Protein AF-A0A945TSR8-F1 (afdb_monomer_lite)

Secondary structure (DSSP, 8-state):
----HHHHHHHHHHHHHHHHHHHHHHHHHHS-HHHHHTSPPPTT---SSPPP-THHHHHHHHHHHHHHHHHHS--SS-TT-GGGS-HHHHHHHHHHHHHHHHHHHHHHHH---HHHHHHHHHHHHHHHHHTT----EEE-TTS-EEE--

pLDDT: mean 82.9, std 9.92, range [49.28, 95.81]

Foldseek 3Di:
DPPPLVVLVVVLVVQLVVQLVVLLVVQQVPPDPVLQVVDDDDPPDPDPGRDQPCSLVSNLVSVVVSVVVLVPDPDPDSNPCLVVDDPLLNVLCVVLSVQVSVLSVVCSRPVDDPVVVVVSVVVSVVSNVVSVPDDQWDDDVPDGIDGPD

Structure (mmCIF, N/CA/C/O backbone):
data_AF-A0A945TSR8-F1
#
_entry.id   AF-A0A945TSR8-F1
#
loop_
_atom_site.group_PDB
_atom_site.id
_atom_site.type_symbol
_atom_site.label_atom_id
_atom_site.label_alt_id
_atom_site.label_comp_id
_atom_site.label_asym_id
_atom_site.label_entity_id
_atom_site.label_seq_id
_atom_site.pdbx_PDB_ins_code
_atom_site.Cartn_x
_atom_site.Cartn_y
_atom_site.Cartn_z
_atom_site.occupancy
_atom_site.B_iso_or_equiv
_atom_site.auth_seq_id
_atom_site.auth_comp_id
_atom_site.auth_asym_id
_atom_site.auth_atom_id
_atom_site.pdbx_PDB_model_num
ATOM 1 N N . MET A 1 1 ? 31.245 6.890 -15.921 1.00 49.28 1 MET A N 1
ATOM 2 C CA . MET A 1 1 ? 31.329 7.068 -14.455 1.00 49.28 1 MET A CA 1
ATOM 3 C C . MET A 1 1 ? 30.418 6.013 -13.831 1.00 49.28 1 MET A C 1
ATOM 5 O O . MET A 1 1 ? 29.256 5.961 -14.202 1.00 49.28 1 MET A O 1
ATOM 9 N N . GLN A 1 2 ? 30.926 5.079 -13.020 1.00 57.22 2 GLN A N 1
ATOM 10 C CA . GLN A 1 2 ? 30.107 3.971 -12.505 1.00 57.22 2 GLN A CA 1
ATOM 11 C C . GLN A 1 2 ? 29.233 4.487 -11.355 1.00 57.22 2 GLN A C 1
ATOM 13 O O . GLN A 1 2 ? 29.684 4.616 -10.220 1.00 57.22 2 GLN A O 1
ATOM 18 N N . ILE A 1 3 ? 27.996 4.866 -11.677 1.00 65.12 3 ILE A N 1
ATOM 19 C CA . ILE A 1 3 ? 27.006 5.308 -10.693 1.00 65.12 3 ILE A CA 1
ATOM 20 C C . ILE A 1 3 ? 26.802 4.172 -9.683 1.00 65.12 3 ILE A C 1
ATOM 22 O O . ILE A 1 3 ? 26.476 3.042 -10.050 1.00 65.12 3 ILE A O 1
ATOM 26 N N . ASN A 1 4 ? 27.015 4.471 -8.398 1.00 77.94 4 ASN A N 1
ATOM 27 C CA . ASN A 1 4 ? 26.866 3.526 -7.291 1.0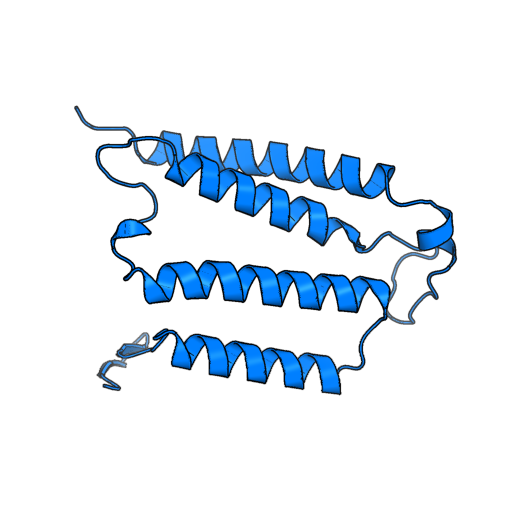0 77.94 4 ASN A CA 1
ATOM 28 C C . ASN A 1 4 ? 25.380 3.271 -7.001 1.00 77.94 4 ASN A C 1
ATOM 30 O O . ASN A 1 4 ? 24.857 3.710 -5.979 1.00 77.94 4 ASN A O 1
ATOM 34 N N . PHE A 1 5 ? 24.711 2.569 -7.912 1.00 76.75 5 PHE A N 1
ATOM 35 C CA . PHE A 1 5 ? 23.292 2.212 -7.874 1.00 76.75 5 PHE A CA 1
ATOM 36 C C . PHE A 1 5 ? 22.789 1.810 -6.475 1.00 76.75 5 PHE A C 1
ATOM 38 O O . PHE A 1 5 ? 21.811 2.363 -5.973 1.00 76.75 5 PHE A O 1
ATOM 45 N N . TRP A 1 6 ? 23.521 0.925 -5.796 1.00 77.38 6 TRP A N 1
ATOM 46 C CA . TRP A 1 6 ? 23.184 0.441 -4.456 1.00 77.38 6 TRP A CA 1
ATOM 47 C C . TRP A 1 6 ? 23.075 1.544 -3.400 1.00 77.38 6 TRP A C 1
ATOM 49 O O . TRP A 1 6 ? 22.237 1.447 -2.509 1.00 77.38 6 TRP A O 1
ATOM 59 N N . LYS A 1 7 ? 23.875 2.614 -3.504 1.00 83.25 7 LYS A N 1
ATOM 60 C CA . LYS A 1 7 ? 23.823 3.742 -2.560 1.00 83.25 7 LYS A CA 1
ATOM 61 C C . LYS A 1 7 ? 22.533 4.540 -2.709 1.00 83.25 7 LYS A C 1
ATOM 63 O O . LYS A 1 7 ? 21.968 4.957 -1.706 1.00 83.25 7 LYS A O 1
ATOM 68 N N . TYR A 1 8 ? 22.055 4.721 -3.938 1.00 81.69 8 TYR A N 1
ATOM 69 C CA . TYR A 1 8 ? 20.789 5.400 -4.206 1.00 81.69 8 TYR A CA 1
ATOM 70 C C . TYR A 1 8 ? 19.596 4.554 -3.771 1.00 81.69 8 TYR A C 1
ATOM 72 O O . TYR A 1 8 ? 18.698 5.080 -3.124 1.00 81.69 8 TYR A O 1
ATOM 80 N N . LEU A 1 9 ? 19.609 3.248 -4.059 1.00 82.12 9 LEU A N 1
ATOM 81 C CA . LEU A 1 9 ? 18.555 2.336 -3.611 1.00 82.12 9 LEU A CA 1
ATOM 82 C C . LEU A 1 9 ? 18.470 2.307 -2.078 1.00 82.12 9 LEU A C 1
ATOM 84 O O . LEU A 1 9 ? 17.394 2.466 -1.507 1.00 82.12 9 LEU A O 1
ATOM 88 N N . PHE A 1 10 ? 19.618 2.168 -1.411 1.00 87.44 10 PHE A N 1
ATOM 89 C CA . PHE A 1 10 ? 19.695 2.182 0.045 1.00 87.44 10 PHE A CA 1
ATOM 90 C C . PHE A 1 10 ? 19.269 3.536 0.623 1.00 87.44 10 PHE A C 1
ATOM 92 O O . PHE A 1 10 ? 18.457 3.586 1.542 1.00 87.44 10 PHE A O 1
ATOM 99 N N . GLY A 1 11 ? 19.760 4.638 0.050 1.00 88.94 11 GLY A N 1
ATOM 100 C CA . GLY A 1 11 ? 19.405 5.993 0.466 1.00 88.94 11 GLY A CA 1
ATOM 101 C C . GLY A 1 11 ? 17.912 6.281 0.320 1.00 88.94 11 GLY A C 1
ATOM 102 O O . GLY A 1 11 ? 17.301 6.798 1.250 1.00 88.94 11 GLY A O 1
ATOM 103 N N . ALA A 1 12 ? 17.302 5.884 -0.797 1.00 87.31 12 ALA A N 1
ATOM 104 C CA . ALA A 1 12 ? 15.866 6.019 -1.012 1.00 87.31 12 ALA A CA 1
ATOM 105 C C . ALA A 1 12 ? 15.051 5.120 -0.076 1.00 87.31 12 ALA A C 1
ATOM 107 O O . ALA A 1 12 ? 14.005 5.543 0.408 1.00 87.31 12 ALA A O 1
ATOM 108 N N . GLY A 1 13 ? 15.548 3.921 0.240 1.00 89.56 13 GLY A N 1
ATOM 109 C CA . GLY A 1 13 ? 14.951 3.046 1.247 1.00 89.56 13 GLY A CA 1
ATOM 110 C C . GLY A 1 13 ? 14.946 3.683 2.637 1.00 89.56 13 GLY A C 1
ATOM 111 O O . GLY A 1 13 ? 13.896 3.774 3.268 1.00 89.56 13 GLY A O 1
ATOM 112 N N . VAL A 1 14 ? 16.093 4.194 3.097 1.00 94.06 14 VAL A N 1
ATOM 113 C CA . VAL A 1 14 ? 16.207 4.897 4.388 1.00 94.06 14 VAL A CA 1
ATOM 114 C C . VAL A 1 14 ? 15.337 6.152 4.409 1.00 94.06 14 VAL A C 1
ATOM 116 O O . VAL A 1 14 ? 14.607 6.381 5.372 1.00 94.06 14 VAL A O 1
ATOM 119 N N . PHE A 1 15 ? 15.363 6.942 3.335 1.00 92.69 15 PHE A N 1
ATOM 120 C CA . PHE A 1 15 ? 14.513 8.120 3.203 1.00 92.69 15 PHE A CA 1
ATOM 121 C C . PHE A 1 15 ? 13.029 7.752 3.264 1.00 92.69 15 PHE A C 1
ATOM 123 O O . PHE A 1 15 ? 12.267 8.396 3.980 1.00 92.69 15 PHE A O 1
ATOM 130 N N . GLY A 1 16 ? 12.627 6.680 2.582 1.00 93.69 16 GLY A N 1
ATOM 131 C CA . GLY A 1 16 ? 11.261 6.181 2.622 1.00 93.69 16 GLY A CA 1
ATOM 132 C C . GLY A 1 16 ? 10.834 5.709 4.001 1.00 93.69 16 GLY A C 1
ATOM 133 O O . GLY A 1 16 ? 9.737 6.041 4.432 1.00 93.69 16 GLY A O 1
ATOM 134 N N . LEU A 1 17 ? 11.708 5.022 4.739 1.00 94.94 17 LEU A N 1
ATOM 135 C CA . LEU A 1 17 ? 11.434 4.649 6.127 1.00 94.94 17 LEU A CA 1
ATOM 136 C C . LEU A 1 17 ? 11.176 5.880 7.001 1.00 94.94 17 LEU A C 1
ATOM 138 O O . LEU A 1 17 ? 10.203 5.900 7.758 1.00 94.94 17 LEU A O 1
ATOM 142 N N . ILE A 1 18 ? 12.007 6.917 6.876 1.00 95.81 18 ILE A N 1
ATOM 143 C CA . ILE A 1 18 ? 11.851 8.167 7.630 1.00 95.81 18 ILE A CA 1
ATOM 144 C C . ILE A 1 18 ? 10.547 8.867 7.233 1.00 95.81 18 ILE A C 1
ATOM 146 O O . ILE A 1 18 ? 9.746 9.210 8.102 1.00 95.81 18 ILE A O 1
ATOM 150 N N . LEU A 1 19 ? 10.298 9.028 5.931 1.00 95.25 19 LEU A N 1
ATOM 151 C CA . LEU A 1 19 ? 9.109 9.695 5.407 1.00 95.25 19 LEU A CA 1
ATOM 152 C C . LEU A 1 19 ? 7.822 8.977 5.833 1.00 95.25 19 LEU A C 1
ATOM 154 O O . LEU A 1 19 ? 6.906 9.620 6.343 1.00 95.25 19 LEU A O 1
ATOM 158 N N . CYS A 1 20 ? 7.767 7.651 5.690 1.00 95.44 20 CYS A N 1
ATOM 159 C CA . CYS A 1 20 ? 6.641 6.840 6.149 1.00 95.44 20 CYS A CA 1
ATOM 160 C C . CYS A 1 20 ? 6.436 6.987 7.658 1.00 95.44 20 CYS A C 1
ATOM 162 O O . CYS A 1 20 ? 5.309 7.193 8.095 1.00 95.44 20 CYS A O 1
ATOM 164 N N . SER A 1 21 ? 7.505 6.933 8.458 1.00 95.00 21 SER A N 1
ATOM 165 C CA . SER A 1 21 ? 7.409 7.060 9.919 1.00 95.00 21 SER A CA 1
ATOM 166 C C . SER A 1 21 ? 6.834 8.416 10.337 1.00 95.00 21 SER A C 1
ATOM 168 O O . SER A 1 21 ? 5.944 8.476 11.185 1.00 95.00 21 SER A O 1
ATOM 170 N N . ILE A 1 22 ? 7.287 9.501 9.700 1.00 95.31 22 ILE A N 1
ATOM 171 C CA . ILE A 1 22 ? 6.775 10.856 9.935 1.00 95.31 22 ILE A CA 1
ATOM 172 C C . ILE A 1 22 ? 5.302 10.948 9.527 1.00 95.31 22 ILE A C 1
ATOM 174 O O . ILE A 1 22 ? 4.480 11.416 10.311 1.00 95.31 22 ILE A O 1
ATOM 178 N N . LEU A 1 23 ? 4.942 10.475 8.331 1.00 94.38 23 LEU A N 1
ATOM 179 C CA . LEU A 1 23 ? 3.564 10.539 7.839 1.00 94.38 23 LEU A CA 1
ATOM 180 C C . LEU A 1 23 ? 2.604 9.690 8.670 1.00 94.38 23 LEU A C 1
ATOM 182 O O . LEU A 1 23 ? 1.473 10.110 8.909 1.00 94.38 23 LEU A O 1
ATOM 186 N N . ILE A 1 24 ? 3.041 8.521 9.141 1.00 93.12 24 ILE A N 1
ATOM 187 C CA . ILE A 1 24 ? 2.269 7.698 10.074 1.00 93.12 24 ILE A CA 1
ATOM 188 C C . ILE A 1 24 ? 2.050 8.474 11.370 1.00 93.12 24 ILE A C 1
ATOM 190 O O . ILE A 1 24 ? 0.910 8.583 11.810 1.00 93.12 24 ILE A O 1
ATOM 194 N N . MET A 1 25 ? 3.098 9.068 11.947 1.00 91.94 25 MET A N 1
ATOM 195 C CA . MET A 1 25 ? 2.976 9.851 13.178 1.00 91.94 25 MET A CA 1
ATOM 196 C C . MET A 1 25 ? 2.012 11.033 13.011 1.00 91.94 25 MET A C 1
ATOM 198 O O . MET A 1 25 ? 1.129 11.227 13.843 1.00 91.94 25 MET A O 1
ATOM 202 N N . ILE A 1 26 ? 2.126 11.778 11.907 1.00 91.94 26 ILE A N 1
ATOM 203 C CA . ILE A 1 26 ? 1.215 12.880 11.569 1.00 91.94 26 ILE A CA 1
ATOM 204 C C . ILE A 1 26 ? -0.216 12.361 11.431 1.00 91.94 26 ILE A C 1
ATOM 206 O O . ILE A 1 26 ? -1.133 12.932 12.012 1.00 91.94 26 ILE A O 1
ATOM 210 N N . THR A 1 27 ? -0.420 11.262 10.704 1.00 90.44 27 THR A N 1
ATOM 211 C CA . THR A 1 27 ? -1.751 10.674 10.516 1.00 90.44 27 THR A CA 1
ATOM 212 C C . THR A 1 27 ? -2.361 10.280 11.857 1.00 90.44 27 THR A C 1
ATOM 214 O O . THR A 1 27 ? -3.497 10.637 12.143 1.00 90.44 27 THR A O 1
ATOM 217 N N . LEU A 1 28 ? -1.606 9.584 12.707 1.00 87.88 28 LEU A N 1
ATOM 218 C CA . LEU A 1 28 ? -2.068 9.157 14.025 1.00 87.88 28 LEU A CA 1
ATOM 219 C C . LEU A 1 28 ? -2.368 10.341 14.950 1.00 87.88 28 LEU A C 1
ATOM 221 O O . LEU A 1 28 ? -3.319 10.267 15.720 1.00 87.88 28 LEU A O 1
ATOM 225 N N . TYR A 1 29 ? -1.597 11.425 14.850 1.00 87.38 29 TYR A N 1
ATOM 226 C CA . TYR A 1 29 ? -1.839 12.657 15.598 1.00 87.38 29 TYR A CA 1
ATOM 227 C C . TYR A 1 29 ? -3.099 13.399 15.124 1.00 87.38 29 TYR A C 1
ATOM 229 O O . TYR A 1 29 ? -3.865 13.906 15.940 1.00 87.38 29 TYR A O 1
ATOM 237 N N . LEU A 1 30 ? -3.326 13.462 13.807 1.00 86.44 30 LEU A N 1
ATOM 238 C CA . LEU A 1 30 ? -4.490 14.130 13.216 1.00 86.44 30 LEU A CA 1
ATOM 239 C C . LEU A 1 30 ? -5.785 13.330 13.396 1.00 86.44 30 LEU A C 1
ATOM 241 O O . LEU A 1 30 ? -6.870 13.913 13.466 1.00 86.44 30 LEU A O 1
ATOM 245 N N . VAL A 1 31 ? -5.694 12.001 13.463 1.00 84.19 31 VAL A N 1
ATOM 246 C CA . VAL A 1 31 ? -6.850 11.150 13.737 1.00 84.19 31 VAL A CA 1
ATOM 247 C C . VAL A 1 31 ? -7.331 11.417 15.160 1.00 84.19 31 VAL A C 1
ATOM 249 O O . VAL A 1 31 ? -6.676 11.108 16.151 1.00 84.19 31 VAL A O 1
ATOM 252 N N . ASN A 1 32 ? -8.530 11.985 15.253 1.00 71.06 32 ASN A N 1
ATOM 253 C CA . ASN A 1 32 ? -9.152 12.349 16.515 1.00 71.06 32 ASN A CA 1
ATOM 254 C C . ASN A 1 32 ? -9.351 11.116 17.415 1.00 71.06 32 ASN A C 1
ATOM 256 O O . ASN A 1 32 ? -9.928 10.113 16.990 1.00 71.06 32 ASN A O 1
ATOM 260 N N . SER A 1 33 ? -8.979 11.243 18.692 1.00 66.06 33 SER A N 1
ATOM 261 C CA . SER A 1 33 ? -9.255 10.260 19.750 1.00 66.06 33 SER A CA 1
ATOM 262 C C . SER A 1 33 ? -10.722 9.803 19.770 1.00 66.06 33 SER A C 1
ATOM 264 O O . SER A 1 33 ? -11.004 8.633 20.005 1.00 66.06 33 SER A O 1
ATOM 266 N N . LYS A 1 34 ? -11.672 10.676 19.403 1.00 64.62 34 LYS A N 1
ATOM 267 C CA . LYS A 1 34 ? -13.095 10.314 19.287 1.00 64.62 34 LYS A CA 1
ATOM 268 C C . LYS A 1 34 ? -13.379 9.250 18.221 1.00 64.62 34 LYS A C 1
ATOM 270 O O . LYS A 1 34 ? -14.219 8.390 18.455 1.00 64.62 34 LYS A O 1
ATOM 275 N N . VAL A 1 35 ? -12.690 9.281 17.077 1.00 73.44 35 VAL A N 1
ATOM 276 C CA . VAL A 1 35 ? -12.837 8.259 16.018 1.00 73.44 35 VAL A CA 1
ATOM 277 C C . VAL A 1 35 ? -12.284 6.920 16.505 1.00 73.44 35 VAL A C 1
ATOM 279 O O . VAL A 1 35 ? -12.866 5.871 16.246 1.00 73.44 35 VAL A O 1
ATOM 282 N N . ILE A 1 36 ? -11.194 6.962 17.273 1.00 72.88 36 ILE A N 1
ATOM 283 C CA . ILE A 1 36 ? -10.577 5.778 17.877 1.00 72.88 36 ILE A CA 1
ATOM 284 C C . ILE A 1 36 ? -11.488 5.191 18.972 1.00 72.88 36 ILE A C 1
ATOM 286 O O . ILE A 1 36 ? -11.706 3.985 18.993 1.00 72.88 36 ILE A O 1
ATOM 290 N N . GLN A 1 37 ? -12.090 6.025 19.825 1.00 66.12 37 GLN A N 1
ATOM 291 C CA . GLN A 1 37 ? -13.010 5.598 20.891 1.00 66.12 37 GLN A CA 1
ATOM 292 C C . GLN A 1 37 ? -14.342 5.042 20.377 1.00 66.12 37 GLN A C 1
ATOM 294 O O . GLN A 1 37 ? -14.944 4.192 21.026 1.00 66.12 37 GLN A O 1
ATOM 299 N N . GLN A 1 38 ? -14.819 5.500 19.217 1.00 71.88 38 GLN A N 1
ATOM 300 C CA . GLN A 1 38 ? -16.039 4.972 18.596 1.00 71.88 38 GLN A CA 1
ATOM 301 C C . GLN A 1 38 ? -15.858 3.553 18.033 1.00 71.88 38 GLN A C 1
ATOM 303 O O . GLN A 1 38 ? -16.841 2.901 17.667 1.00 71.88 38 GLN A O 1
ATOM 308 N N . ARG A 1 39 ? -14.619 3.051 17.970 1.00 74.81 39 ARG A N 1
ATOM 309 C CA . ARG A 1 39 ? -14.317 1.714 17.468 1.00 74.81 39 ARG A CA 1
ATOM 310 C C . ARG A 1 39 ? -14.745 0.648 18.479 1.00 74.81 39 ARG A C 1
ATOM 312 O O . ARG A 1 39 ? -14.334 0.654 19.635 1.00 74.81 39 ARG A O 1
ATOM 319 N N . LYS A 1 40 ? -15.511 -0.337 18.007 1.00 73.62 40 LYS A N 1
ATOM 320 C CA . LYS A 1 40 ? -15.822 -1.545 18.783 1.00 73.62 40 LYS A CA 1
ATOM 321 C C . LYS A 1 40 ? -14.614 -2.483 18.804 1.00 73.62 40 LYS A C 1
ATOM 323 O O . LYS A 1 40 ? -14.037 -2.769 17.753 1.00 73.62 40 LYS A O 1
ATOM 328 N N . LEU A 1 41 ? -14.263 -2.975 19.989 1.00 76.06 41 LEU A N 1
ATOM 329 C CA . LEU A 1 41 ? -13.252 -4.018 20.154 1.00 76.06 41 LEU A CA 1
ATOM 330 C C . LEU A 1 41 ? -13.751 -5.320 19.519 1.00 76.06 41 LEU A C 1
ATOM 332 O O . LEU A 1 41 ? -14.891 -5.743 19.726 1.00 76.06 41 LEU A O 1
ATOM 336 N N . SER A 1 42 ? -12.894 -5.939 18.717 1.00 76.38 42 SER A N 1
ATOM 337 C CA . SER A 1 42 ? -13.117 -7.259 18.139 1.00 76.38 42 SER A CA 1
ATOM 338 C C . SER A 1 42 ? -12.593 -8.336 19.082 1.00 76.38 42 SER A C 1
ATOM 340 O O . SER A 1 42 ? -11.596 -8.132 19.764 1.00 76.38 42 SER A O 1
ATOM 342 N N . LEU A 1 43 ? -13.172 -9.540 19.034 1.00 79.44 43 LEU A N 1
ATOM 343 C CA . LEU A 1 43 ? -12.637 -10.724 19.730 1.00 79.44 43 LEU A CA 1
ATOM 344 C C . LEU A 1 43 ? -11.219 -11.110 19.267 1.00 79.44 43 LEU A C 1
ATOM 346 O O . LEU A 1 43 ? -10.576 -11.964 19.868 1.00 79.44 43 LEU A O 1
ATOM 350 N N . ARG A 1 44 ? -10.752 -10.516 18.163 1.00 76.88 44 ARG A N 1
ATOM 351 C CA . ARG A 1 44 ? -9.409 -10.700 17.603 1.00 76.88 44 ARG A CA 1
ATOM 352 C C . ARG A 1 44 ? -8.413 -9.640 18.082 1.00 76.88 44 ARG A C 1
ATOM 354 O O . ARG A 1 44 ? -7.229 -9.774 17.783 1.00 76.88 44 ARG A O 1
ATOM 361 N N . ASP A 1 45 ? -8.875 -8.583 18.751 1.00 78.06 45 ASP A N 1
ATOM 362 C CA . ASP A 1 45 ? -8.004 -7.524 19.254 1.00 78.06 45 ASP A CA 1
ATOM 363 C C . ASP A 1 45 ? -7.284 -8.006 20.523 1.00 78.06 45 ASP A C 1
ATOM 365 O O . ASP A 1 45 ? -7.897 -8.554 21.436 1.00 78.06 45 ASP A O 1
ATOM 369 N N . GLN A 1 46 ? -5.963 -7.817 20.567 1.00 82.44 46 GLN A N 1
ATOM 370 C CA . GLN A 1 46 ? -5.129 -8.192 21.718 1.00 82.44 46 GLN A CA 1
ATOM 371 C C . GLN A 1 46 ? -5.079 -7.095 22.786 1.00 82.44 46 GLN A C 1
ATOM 373 O O . GLN A 1 46 ? -4.846 -7.375 23.959 1.00 82.44 46 GLN A O 1
ATOM 378 N N . ASN A 1 47 ? -5.294 -5.845 22.375 1.00 78.19 47 ASN A N 1
ATOM 379 C CA . ASN A 1 47 ? -5.257 -4.694 23.261 1.00 78.19 47 ASN A CA 1
ATOM 380 C C . ASN A 1 47 ? -6.660 -4.374 23.766 1.00 78.19 47 ASN A C 1
ATOM 382 O O . ASN A 1 47 ? -7.622 -4.371 23.000 1.00 78.19 47 ASN A O 1
ATOM 386 N N . ILE A 1 48 ? -6.736 -4.062 25.058 1.00 79.69 48 ILE A N 1
ATOM 387 C CA . ILE A 1 48 ? -7.966 -3.615 25.719 1.00 79.69 48 ILE A CA 1
ATOM 388 C C . ILE A 1 48 ? -8.342 -2.212 25.226 1.00 79.69 48 ILE A C 1
ATOM 390 O O . ILE A 1 48 ? -9.515 -1.903 25.057 1.00 79.69 48 ILE A O 1
ATOM 394 N N . GLU A 1 49 ? -7.338 -1.382 24.942 1.00 80.06 49 GLU A N 1
ATOM 395 C CA . GLU A 1 49 ? -7.537 -0.049 24.387 1.00 80.06 49 GLU A CA 1
ATOM 396 C C . GLU A 1 49 ? -7.643 -0.095 22.854 1.00 80.06 49 GLU A C 1
ATOM 398 O O . GLU A 1 49 ? -6.840 -0.772 22.192 1.00 80.06 49 GLU A O 1
ATOM 403 N N . PRO A 1 50 ? -8.595 0.642 22.254 1.00 77.06 50 PRO A N 1
ATOM 404 C CA . PRO A 1 50 ? -8.736 0.699 20.809 1.00 77.06 50 PRO A CA 1
ATOM 405 C C . PRO A 1 50 ? -7.503 1.356 20.174 1.00 77.06 50 PRO A C 1
ATOM 407 O O . PRO A 1 50 ? -7.189 2.518 20.419 1.00 77.06 50 PRO A O 1
ATOM 410 N N . VAL A 1 51 ? -6.809 0.611 19.311 1.00 80.50 51 VAL A N 1
ATOM 411 C CA . VAL A 1 51 ? -5.675 1.122 18.524 1.00 80.50 51 VAL A CA 1
ATOM 412 C C . VAL A 1 51 ? -6.162 1.641 17.169 1.00 80.50 51 VAL A C 1
ATOM 414 O O . VAL A 1 51 ? -7.034 1.035 16.534 1.00 80.50 51 VAL A O 1
ATOM 417 N N . SER A 1 52 ? -5.588 2.756 16.715 1.00 82.94 52 SER A N 1
ATOM 418 C CA . SER A 1 52 ? -5.861 3.343 15.398 1.00 82.94 52 SER A CA 1
ATOM 419 C C . SER A 1 52 ? -5.442 2.407 14.255 1.00 82.94 52 SER A C 1
ATOM 421 O O . SER A 1 52 ? -4.330 1.883 14.260 1.00 82.94 52 SER A O 1
ATOM 423 N N . ARG A 1 53 ? -6.315 2.227 13.253 1.00 84.44 53 ARG A N 1
ATOM 424 C CA . ARG A 1 53 ? -6.037 1.446 12.028 1.00 84.44 53 ARG A CA 1
ATOM 425 C C . ARG A 1 53 ? -5.499 2.300 10.869 1.00 84.44 53 ARG A C 1
ATOM 427 O O . ARG A 1 53 ? -5.012 1.769 9.883 1.00 84.44 53 ARG A O 1
ATOM 434 N N . PHE A 1 54 ? -5.490 3.627 11.008 1.00 86.75 54 PHE A N 1
ATOM 435 C CA . PHE A 1 54 ? -5.206 4.565 9.912 1.00 86.75 54 PHE A CA 1
ATOM 436 C C . PHE A 1 54 ? -3.726 4.693 9.512 1.00 86.75 54 PHE A C 1
ATOM 438 O O . PHE A 1 54 ? -3.387 5.511 8.658 1.00 86.75 54 PHE A O 1
ATOM 445 N N . GLY A 1 55 ? -2.826 3.886 10.082 1.00 86.94 55 GLY A N 1
ATOM 446 C CA . GLY A 1 55 ? -1.403 3.901 9.719 1.00 86.94 55 GLY A CA 1
ATOM 447 C C . GLY A 1 55 ? -1.149 3.617 8.230 1.00 86.94 55 GLY A C 1
ATOM 448 O O . GLY A 1 55 ? -0.181 4.125 7.663 1.00 86.94 55 GLY A O 1
ATOM 449 N N . GLY A 1 56 ? -2.054 2.884 7.568 1.00 89.75 56 GLY A N 1
ATOM 450 C CA . GLY A 1 56 ? -1.974 2.594 6.133 1.00 89.75 56 GLY A CA 1
ATOM 451 C C . GLY A 1 56 ? -1.986 3.838 5.233 1.00 89.75 56 GLY A C 1
ATOM 452 O O . GLY A 1 56 ? -1.394 3.812 4.156 1.00 89.75 56 GLY A O 1
ATOM 453 N N . ILE A 1 57 ? -2.587 4.949 5.679 1.00 91.69 57 ILE A N 1
ATOM 454 C CA . ILE A 1 57 ? -2.569 6.229 4.950 1.00 91.69 57 ILE A CA 1
ATOM 455 C C . ILE A 1 57 ? -1.130 6.740 4.846 1.00 91.69 57 ILE A C 1
ATOM 457 O O . ILE A 1 57 ? -0.631 6.967 3.745 1.00 91.69 57 ILE A O 1
ATOM 461 N N . GLY A 1 58 ? -0.445 6.871 5.984 1.00 91.94 58 GLY A N 1
ATOM 462 C CA . GLY A 1 58 ? 0.930 7.366 6.021 1.00 91.94 58 GLY A CA 1
ATOM 463 C C . GLY A 1 58 ? 1.900 6.454 5.271 1.00 91.94 58 GLY A C 1
ATOM 464 O O . GLY A 1 58 ? 2.784 6.942 4.568 1.00 91.94 58 GLY A O 1
ATOM 465 N N . LEU A 1 59 ? 1.692 5.137 5.357 1.00 93.38 59 LEU A N 1
ATOM 466 C CA . LEU A 1 59 ? 2.522 4.153 4.667 1.00 93.38 59 LEU A CA 1
ATOM 467 C C . LEU A 1 59 ? 2.387 4.243 3.140 1.00 93.38 59 LEU A C 1
ATOM 469 O O . LEU A 1 59 ? 3.397 4.286 2.441 1.00 93.38 59 LEU A O 1
ATOM 473 N N . TYR A 1 60 ? 1.159 4.315 2.618 1.00 93.38 60 TYR A N 1
ATOM 474 C CA . TYR A 1 60 ? 0.929 4.417 1.176 1.00 93.38 60 TYR A CA 1
ATOM 475 C C . TYR A 1 60 ? 1.464 5.728 0.596 1.00 93.38 60 TYR A C 1
ATOM 477 O O . TYR A 1 60 ? 2.194 5.706 -0.393 1.00 93.38 60 TYR A O 1
ATOM 485 N N . TRP A 1 61 ? 1.150 6.867 1.221 1.00 93.12 61 TRP A N 1
ATOM 486 C CA . TRP A 1 61 ? 1.597 8.171 0.726 1.00 93.12 61 TRP A CA 1
ATOM 487 C C . TRP A 1 61 ? 3.109 8.367 0.861 1.00 93.12 61 TRP A C 1
ATOM 489 O O . TRP A 1 61 ? 3.721 8.967 -0.021 1.00 93.12 61 TRP A O 1
ATOM 499 N N . GLY A 1 62 ? 3.728 7.814 1.907 1.00 93.62 62 GLY A N 1
ATOM 500 C CA . GLY A 1 62 ? 5.184 7.800 2.039 1.00 93.62 62 GLY A CA 1
ATOM 501 C C . GLY A 1 62 ? 5.848 6.954 0.956 1.00 93.62 62 GLY A C 1
ATOM 502 O O . GLY A 1 62 ? 6.769 7.424 0.290 1.00 93.62 62 GLY A O 1
ATOM 503 N N . PHE A 1 63 ? 5.334 5.747 0.707 1.00 90.75 63 PHE A N 1
ATOM 504 C CA . PHE A 1 63 ? 5.816 4.889 -0.375 1.00 90.75 63 PHE A CA 1
ATOM 505 C C . PHE A 1 63 ? 5.665 5.556 -1.749 1.00 90.75 63 PHE A C 1
ATOM 507 O O . PHE A 1 63 ? 6.636 5.645 -2.501 1.00 90.75 63 PHE A O 1
ATOM 514 N N . LEU A 1 64 ? 4.477 6.083 -2.056 1.00 90.19 64 LEU A N 1
ATOM 515 C CA . LEU A 1 64 ? 4.205 6.766 -3.319 1.00 90.19 64 LEU A CA 1
ATOM 516 C C . LEU A 1 64 ? 5.118 7.986 -3.500 1.00 90.19 64 LEU A C 1
ATOM 518 O O . LEU A 1 64 ? 5.670 8.181 -4.580 1.00 90.19 64 LEU A O 1
ATOM 522 N N . GLY A 1 65 ? 5.334 8.769 -2.439 1.00 89.88 65 GLY A N 1
ATOM 523 C CA . GLY A 1 65 ? 6.243 9.913 -2.455 1.00 89.88 65 GLY A CA 1
ATOM 524 C C . GLY A 1 65 ? 7.683 9.528 -2.799 1.00 89.88 65 GLY A C 1
ATOM 525 O O . GLY A 1 65 ? 8.321 10.202 -3.604 1.00 89.88 65 GLY A O 1
ATOM 526 N N . VAL A 1 66 ? 8.186 8.415 -2.257 1.00 89.88 66 VAL A N 1
ATOM 527 C CA . VAL A 1 66 ? 9.535 7.906 -2.570 1.00 89.88 66 VAL A CA 1
ATOM 528 C C . VAL A 1 66 ? 9.625 7.423 -4.012 1.00 89.88 66 VAL A C 1
ATOM 530 O O . VAL A 1 66 ? 10.607 7.717 -4.687 1.00 89.88 66 VAL A O 1
ATOM 533 N N . VAL A 1 67 ? 8.607 6.710 -4.502 1.00 84.69 67 VAL A N 1
ATOM 534 C CA . VAL A 1 67 ? 8.555 6.249 -5.898 1.00 84.69 67 VAL A CA 1
ATOM 535 C C . VAL A 1 67 ? 8.559 7.437 -6.861 1.00 84.69 67 VAL A C 1
ATOM 537 O O . VAL A 1 67 ? 9.333 7.441 -7.815 1.00 84.69 67 VAL A O 1
ATOM 540 N N . LEU A 1 68 ? 7.756 8.470 -6.589 1.00 85.69 68 LEU A N 1
ATOM 541 C CA . LEU A 1 68 ? 7.723 9.699 -7.389 1.00 85.69 68 LEU A CA 1
ATOM 542 C C . LEU A 1 68 ? 9.050 10.464 -7.332 1.00 85.69 68 LEU A C 1
ATOM 544 O O . LEU A 1 68 ? 9.514 10.968 -8.351 1.00 85.69 68 LEU A O 1
ATOM 548 N N . LEU A 1 69 ? 9.691 10.518 -6.163 1.00 84.88 69 LEU A N 1
ATOM 549 C CA . LEU A 1 69 ? 11.007 11.133 -6.010 1.00 84.88 69 LEU A CA 1
ATOM 550 C C . LEU A 1 69 ? 12.059 10.384 -6.831 1.00 84.88 69 LEU A C 1
ATOM 552 O O . LEU A 1 69 ? 12.819 11.010 -7.562 1.00 84.88 69 LEU A O 1
ATOM 556 N N . LEU A 1 70 ? 12.079 9.052 -6.757 1.00 80.38 70 LEU A N 1
ATOM 557 C CA . LEU A 1 70 ? 12.983 8.222 -7.554 1.00 80.38 70 LEU A CA 1
ATOM 558 C C . LEU A 1 70 ? 12.731 8.358 -9.056 1.00 80.38 70 LEU A C 1
ATOM 560 O O . LEU A 1 70 ? 13.680 8.290 -9.830 1.00 80.38 70 LEU A O 1
ATOM 564 N N . TRP A 1 71 ? 11.478 8.566 -9.458 1.00 78.06 71 TRP A N 1
ATOM 565 C CA . TRP A 1 71 ? 11.116 8.843 -10.844 1.00 78.06 71 TRP A CA 1
ATOM 566 C C . TRP A 1 71 ? 11.628 10.210 -11.321 1.00 78.06 71 TRP A C 1
ATOM 568 O O . TRP A 1 71 ? 12.020 10.350 -12.475 1.00 78.06 71 TRP A O 1
ATOM 578 N N . TRP A 1 72 ? 11.643 11.219 -10.445 1.00 76.56 72 TRP A N 1
ATOM 579 C CA . TRP A 1 72 ? 12.072 12.577 -10.792 1.00 76.56 72 TRP A CA 1
ATOM 580 C C . TRP A 1 72 ? 13.595 12.736 -10.899 1.00 76.56 72 TRP A C 1
ATOM 582 O O . TRP A 1 72 ? 14.067 13.658 -11.562 1.00 76.56 72 TRP A O 1
ATOM 592 N N . ILE A 1 73 ? 14.388 11.877 -10.250 1.00 76.69 73 ILE A N 1
ATOM 593 C CA . ILE A 1 73 ? 15.853 11.970 -10.312 1.00 76.69 73 ILE A CA 1
ATOM 594 C C . ILE A 1 73 ? 16.331 11.481 -11.694 1.00 76.69 73 ILE A C 1
ATOM 596 O O . ILE A 1 73 ? 16.178 10.296 -11.998 1.00 76.69 73 ILE A O 1
ATOM 600 N N . PRO A 1 74 ? 16.975 12.341 -12.510 1.00 64.94 74 PRO A N 1
ATOM 601 C CA . PRO A 1 74 ? 17.519 11.947 -13.804 1.00 64.94 74 PRO A CA 1
ATOM 602 C C . PRO A 1 74 ? 18.792 11.120 -13.590 1.00 64.94 74 PRO A C 1
ATOM 604 O O . PRO A 1 74 ? 19.900 11.650 -13.514 1.00 64.94 74 PRO A O 1
ATOM 607 N N . VAL A 1 75 ? 18.640 9.807 -13.432 1.00 64.62 75 VAL A N 1
ATOM 608 C CA . VAL A 1 75 ? 19.765 8.869 -13.362 1.00 64.62 75 VAL A CA 1
ATOM 609 C C . VAL A 1 75 ? 19.930 8.217 -14.726 1.00 64.62 75 VAL A C 1
ATOM 611 O O . VAL A 1 75 ? 18.976 7.663 -15.250 1.00 64.62 75 VAL A O 1
ATOM 614 N N . GLU A 1 76 ? 21.153 8.221 -15.272 1.00 58.22 76 GLU A N 1
ATOM 615 C CA . GLU A 1 76 ? 21.502 7.646 -16.592 1.00 58.22 76 GLU A CA 1
ATOM 616 C C . GLU A 1 76 ? 21.079 6.171 -16.778 1.00 58.22 76 GLU A C 1
ATOM 618 O O . GLU A 1 76 ? 21.061 5.655 -17.893 1.00 58.22 76 GLU A O 1
ATOM 623 N N . LYS A 1 77 ? 20.757 5.478 -15.681 1.00 59.84 77 LYS A N 1
ATOM 624 C CA . LYS A 1 77 ? 20.064 4.189 -15.648 1.00 59.84 77 LYS A CA 1
ATOM 625 C C . LYS A 1 77 ? 18.935 4.299 -14.622 1.00 59.84 77 LYS A C 1
ATOM 627 O O . LYS A 1 77 ? 19.232 4.293 -13.424 1.00 59.84 77 LYS A O 1
ATOM 632 N N . GLN A 1 78 ? 17.671 4.397 -15.046 1.00 59.75 78 GLN A N 1
ATOM 633 C CA . GLN A 1 78 ? 16.545 4.400 -14.106 1.00 59.75 78 GLN A CA 1
ATOM 634 C C . GLN A 1 78 ? 16.619 3.197 -13.164 1.00 59.75 78 GLN A C 1
ATOM 636 O O . GLN A 1 78 ? 16.685 2.038 -13.579 1.00 59.75 78 GLN A O 1
ATOM 641 N N . LEU A 1 79 ? 16.569 3.491 -11.867 1.00 60.78 79 LEU A N 1
ATOM 642 C CA . LEU A 1 79 ? 16.925 2.553 -10.808 1.00 60.78 79 LEU A CA 1
ATOM 643 C C . LEU A 1 79 ? 15.997 1.339 -10.657 1.00 60.78 79 LEU A C 1
ATOM 645 O O . LEU A 1 79 ? 16.365 0.350 -10.031 1.00 60.78 79 LEU A O 1
ATOM 649 N N . ILE A 1 80 ? 14.778 1.427 -11.176 1.00 64.81 80 ILE A N 1
ATOM 650 C CA . ILE A 1 80 ? 13.692 0.493 -10.840 1.00 64.81 80 ILE A CA 1
ATOM 651 C C . ILE A 1 80 ? 13.125 -0.173 -12.102 1.00 64.81 80 ILE A C 1
ATOM 653 O O . ILE A 1 80 ? 12.180 -0.949 -12.031 1.00 64.81 80 ILE A O 1
ATOM 657 N N . GLY A 1 81 ? 13.672 0.150 -13.279 1.00 66.62 81 GLY A N 1
ATOM 658 C CA . GLY A 1 81 ? 13.197 -0.381 -14.557 1.00 66.62 81 GLY A CA 1
ATOM 659 C C . GLY A 1 81 ? 11.751 -0.010 -14.917 1.00 66.62 81 GLY A C 1
ATOM 660 O O . GLY A 1 81 ? 11.184 -0.611 -15.824 1.00 66.62 81 GLY A O 1
ATOM 661 N N . LEU A 1 82 ? 11.155 0.974 -14.233 1.00 64.19 82 LEU A N 1
ATOM 662 C CA . LEU A 1 82 ? 9.770 1.395 -14.459 1.00 64.19 82 LEU A CA 1
ATOM 663 C C . LEU A 1 82 ? 9.543 1.970 -15.869 1.00 64.19 82 LEU A C 1
ATOM 665 O O 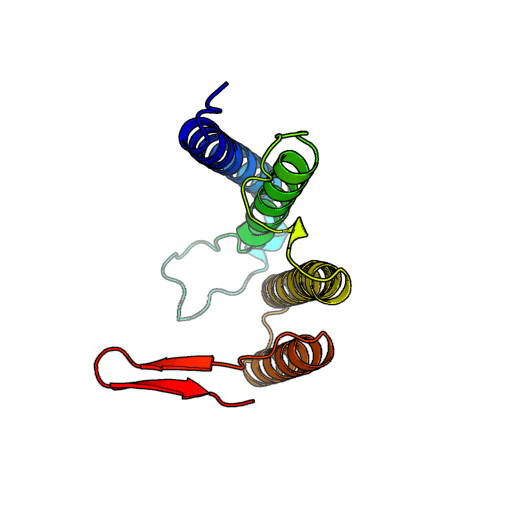. LEU A 1 82 ? 8.432 1.889 -16.371 1.00 64.19 82 LEU A O 1
ATOM 669 N N . GLU A 1 83 ? 10.566 2.508 -16.534 1.00 63.22 83 GLU A N 1
ATOM 670 C CA . GLU A 1 83 ? 10.460 2.957 -17.935 1.00 63.22 83 GLU A CA 1
ATOM 671 C C . GLU A 1 83 ? 10.358 1.823 -18.951 1.00 63.22 83 GLU A C 1
ATOM 673 O O . GLU A 1 83 ? 9.850 2.030 -20.048 1.00 63.22 83 GLU A O 1
ATOM 678 N N . TYR A 1 84 ? 10.844 0.626 -18.609 1.00 69.00 84 TYR A N 1
ATOM 679 C CA . TYR A 1 84 ? 10.695 -0.538 -19.480 1.00 69.00 84 TYR A CA 1
ATOM 680 C C . TYR A 1 84 ? 9.264 -1.088 -19.433 1.00 69.00 84 TYR A C 1
ATOM 682 O O . TYR A 1 84 ? 8.913 -1.962 -20.228 1.00 69.00 84 TYR A O 1
ATOM 690 N N . LEU A 1 85 ? 8.425 -0.596 -18.511 1.00 70.44 85 LEU A N 1
ATOM 691 C CA . LEU A 1 85 ? 7.008 -0.918 -18.509 1.00 70.44 85 LEU A CA 1
ATOM 692 C C . LEU A 1 85 ? 6.298 -0.096 -19.589 1.00 70.44 85 LEU A C 1
ATOM 694 O O . LEU A 1 85 ? 6.417 1.130 -19.608 1.00 70.44 85 LEU A O 1
ATOM 698 N N . PRO A 1 86 ? 5.488 -0.734 -20.447 1.00 77.75 86 PRO A N 1
ATOM 699 C CA . PRO A 1 86 ? 4.621 -0.001 -21.353 1.00 77.75 86 PRO A CA 1
ATOM 700 C C . PRO A 1 86 ? 3.702 0.932 -20.556 1.00 77.75 86 PRO A C 1
ATOM 702 O O . PRO A 1 86 ? 3.231 0.587 -19.467 1.00 77.75 86 PRO A O 1
ATOM 705 N N . GLN A 1 87 ? 3.415 2.105 -21.122 1.00 77.44 87 GLN A N 1
ATOM 706 C CA . GLN A 1 87 ? 2.689 3.187 -20.450 1.00 77.44 87 GLN A CA 1
ATOM 707 C C . GLN A 1 87 ? 1.335 2.738 -19.872 1.00 77.44 87 GLN A C 1
ATOM 709 O O . GLN A 1 87 ? 0.950 3.172 -18.787 1.00 77.44 87 GLN A O 1
ATOM 714 N N . ASN A 1 88 ? 0.667 1.790 -20.536 1.00 79.44 88 ASN A N 1
ATOM 715 C CA . ASN A 1 88 ? -0.589 1.190 -20.081 1.00 79.44 88 ASN A CA 1
ATOM 716 C C . ASN A 1 88 ? -0.427 0.408 -18.766 1.00 79.44 88 ASN A C 1
ATOM 718 O O . ASN A 1 88 ? -1.260 0.534 -17.871 1.00 79.44 88 ASN A O 1
ATOM 722 N N . ARG A 1 89 ? 0.667 -0.354 -18.612 1.00 82.12 89 ARG A N 1
ATOM 723 C CA . ARG A 1 89 ? 0.959 -1.106 -17.381 1.00 82.12 89 ARG A CA 1
ATOM 724 C C . ARG A 1 89 ? 1.360 -0.172 -16.252 1.00 82.12 89 ARG A C 1
ATOM 726 O O . ARG A 1 89 ? 0.916 -0.366 -15.129 1.00 82.12 89 ARG A O 1
ATOM 733 N N . LEU A 1 90 ? 2.144 0.867 -16.533 1.00 81.75 90 LEU A N 1
ATOM 734 C CA . LEU A 1 90 ? 2.510 1.851 -15.513 1.00 81.75 90 LEU A CA 1
ATOM 735 C C . LEU A 1 90 ? 1.271 2.594 -14.991 1.00 81.75 90 LEU A C 1
ATOM 737 O O . LEU A 1 90 ? 1.058 2.661 -13.781 1.00 81.75 90 LEU A O 1
ATOM 741 N N . ALA A 1 91 ? 0.406 3.072 -15.893 1.00 81.25 91 ALA A N 1
ATOM 742 C CA . ALA A 1 91 ? -0.877 3.665 -15.523 1.00 81.25 91 ALA A CA 1
ATOM 743 C C . ALA A 1 91 ? -1.747 2.673 -14.737 1.00 81.25 91 ALA A C 1
ATOM 745 O O . ALA A 1 91 ? -2.308 3.026 -13.700 1.00 81.25 91 ALA A O 1
ATOM 746 N N . GLY A 1 92 ? -1.795 1.416 -15.182 1.00 86.50 92 GLY A N 1
ATOM 747 C CA . GLY A 1 92 ? -2.511 0.349 -14.499 1.00 86.50 92 GLY A CA 1
AT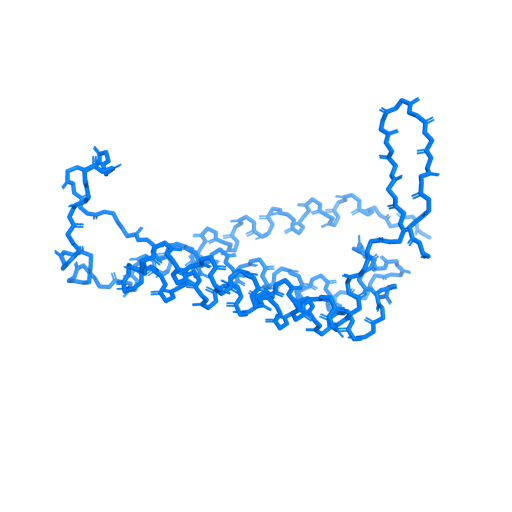OM 748 C C . GLY A 1 92 ? -1.993 0.057 -13.090 1.00 86.50 92 GLY A C 1
ATOM 749 O O . GLY A 1 92 ? -2.795 -0.127 -12.179 1.00 86.50 92 GLY A O 1
ATOM 750 N N . MET A 1 93 ? -0.676 0.092 -12.878 1.00 85.75 93 MET A N 1
AT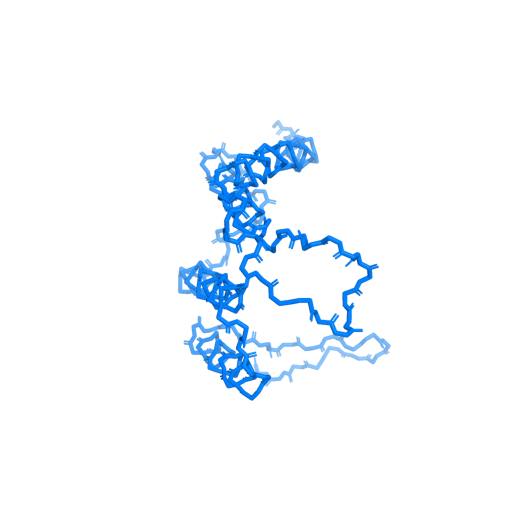OM 751 C CA . MET A 1 93 ? -0.053 -0.061 -11.560 1.00 85.75 93 MET A CA 1
ATOM 752 C C . MET A 1 93 ? -0.441 1.088 -10.626 1.00 85.75 93 MET A C 1
ATOM 754 O O . MET A 1 93 ? -0.818 0.850 -9.481 1.00 85.75 93 MET A O 1
ATOM 758 N N . CYS A 1 94 ? -0.384 2.330 -11.115 1.00 85.88 94 CYS A N 1
ATOM 759 C CA . CYS A 1 94 ? -0.730 3.515 -10.330 1.00 85.88 94 CYS A CA 1
ATOM 760 C C . CYS A 1 94 ? -2.220 3.544 -9.967 1.00 85.88 94 CYS A C 1
ATOM 762 O O . CYS A 1 94 ? -2.572 3.742 -8.805 1.00 85.88 94 CYS A O 1
ATOM 764 N N . ILE A 1 95 ? -3.100 3.308 -10.946 1.00 89.06 95 ILE A N 1
ATOM 765 C CA . ILE A 1 95 ? -4.554 3.281 -10.741 1.00 89.06 95 ILE A CA 1
ATOM 766 C C . ILE A 1 95 ? -4.936 2.102 -9.844 1.00 89.06 95 ILE A C 1
ATOM 768 O O . ILE A 1 95 ? -5.662 2.282 -8.870 1.00 89.06 95 ILE A O 1
ATOM 772 N N . GLY A 1 96 ? -4.416 0.907 -10.129 1.00 90.88 96 GLY A N 1
ATOM 773 C CA . GLY A 1 96 ? -4.670 -0.293 -9.337 1.00 90.88 96 GLY A CA 1
ATOM 774 C C . GLY A 1 96 ? -4.190 -0.148 -7.895 1.00 90.88 96 GLY A C 1
ATOM 775 O O . GLY A 1 96 ? -4.928 -0.488 -6.974 1.00 90.88 96 GLY A O 1
ATOM 776 N N . GLY A 1 97 ? -3.002 0.427 -7.686 1.00 90.44 97 GLY A N 1
ATOM 777 C CA . GLY A 1 97 ? -2.469 0.732 -6.359 1.00 90.44 97 GLY A CA 1
ATOM 778 C C . GLY A 1 97 ? -3.342 1.720 -5.586 1.00 90.44 97 GLY A C 1
ATOM 779 O O . GLY A 1 97 ? -3.649 1.478 -4.419 1.00 90.44 97 GLY A O 1
ATOM 780 N N . LEU A 1 98 ? -3.816 2.782 -6.244 1.00 92.12 98 LEU A N 1
ATOM 781 C CA . LEU A 1 98 ? -4.704 3.772 -5.632 1.00 92.12 98 LEU A CA 1
ATOM 782 C C . LEU A 1 98 ? -6.070 3.179 -5.276 1.00 92.12 98 LEU A C 1
ATOM 784 O O . LEU A 1 98 ? -6.589 3.445 -4.193 1.00 92.12 98 LEU A O 1
ATOM 788 N N . LEU A 1 99 ? -6.638 2.344 -6.148 1.00 93.75 99 LEU A N 1
ATOM 789 C CA . LEU A 1 99 ? -7.896 1.648 -5.877 1.00 93.75 99 LEU A CA 1
ATOM 790 C C . LEU A 1 99 ? -7.747 0.624 -4.744 1.00 93.75 99 LEU A C 1
ATOM 792 O O . LEU A 1 99 ? -8.609 0.557 -3.870 1.00 93.75 99 LEU A O 1
ATOM 796 N N . ALA A 1 100 ? -6.654 -0.144 -4.725 1.00 93.06 100 ALA A N 1
ATOM 797 C CA . ALA A 1 100 ? -6.370 -1.108 -3.665 1.00 93.06 100 ALA A CA 1
ATOM 798 C C . ALA A 1 100 ? -6.178 -0.416 -2.308 1.00 93.06 100 ALA A C 1
ATOM 800 O O . ALA A 1 100 ? -6.740 -0.858 -1.304 1.00 93.06 100 ALA A O 1
ATOM 801 N N . TRP A 1 101 ? -5.443 0.699 -2.280 1.00 94.62 101 TRP A N 1
ATOM 802 C CA . TRP A 1 101 ? -5.313 1.528 -1.085 1.00 94.62 101 TRP A CA 1
ATOM 803 C C . TRP A 1 101 ? -6.660 2.104 -0.644 1.00 94.62 101 TRP A C 1
ATOM 805 O O . TRP A 1 101 ? -7.015 1.993 0.527 1.00 94.62 101 TRP A O 1
ATOM 815 N N . GLY A 1 102 ? -7.434 2.667 -1.576 1.00 93.12 102 GLY A N 1
ATOM 816 C CA . GLY A 1 102 ? -8.750 3.232 -1.290 1.00 93.12 102 GLY A CA 1
ATOM 817 C C . GLY A 1 102 ? -9.702 2.193 -0.701 1.00 93.12 102 GLY A C 1
ATOM 818 O O . GLY A 1 102 ? -10.409 2.480 0.260 1.00 93.12 102 GLY A O 1
ATOM 819 N N . LEU A 1 103 ? -9.662 0.960 -1.208 1.00 92.56 103 LEU A N 1
ATOM 820 C CA . LEU A 1 103 ? -10.418 -0.152 -0.645 1.00 92.56 103 LEU A CA 1
ATOM 821 C C . LEU A 1 103 ? -10.004 -0.461 0.798 1.00 92.56 103 LEU A C 1
ATOM 823 O O . LEU A 1 103 ? -10.870 -0.613 1.658 1.00 92.56 103 LEU A O 1
ATOM 827 N N . GLY A 1 104 ? -8.696 -0.550 1.056 1.00 90.81 104 GLY A N 1
ATOM 828 C CA . GLY A 1 104 ? -8.162 -0.766 2.400 1.00 90.81 104 GLY A CA 1
ATOM 829 C C . GLY A 1 104 ? -8.578 0.348 3.360 1.00 90.81 104 GLY A C 1
ATOM 830 O O . GLY A 1 104 ? -9.024 0.075 4.467 1.00 90.81 104 GLY A O 1
ATOM 831 N N . PHE A 1 105 ? -8.551 1.598 2.900 1.00 90.69 105 PHE A N 1
ATOM 832 C CA . PHE A 1 105 ? -8.996 2.738 3.693 1.00 90.69 105 PHE A CA 1
ATOM 833 C C . PHE A 1 105 ? -10.502 2.696 4.001 1.00 90.69 105 PHE A C 1
ATOM 835 O O . PHE A 1 105 ? -10.908 2.930 5.137 1.00 90.69 105 PHE A O 1
ATOM 842 N N . VAL A 1 106 ? -11.349 2.363 3.020 1.00 90.06 106 VAL A N 1
ATOM 843 C CA . VAL A 1 106 ? -12.796 2.196 3.249 1.00 90.06 106 VAL A CA 1
ATOM 844 C C . VAL A 1 106 ? -13.061 1.054 4.231 1.00 90.06 106 VAL A C 1
ATOM 846 O O . VAL A 1 106 ? -13.943 1.165 5.084 1.00 90.06 106 VAL A O 1
ATOM 849 N N . ASP A 1 107 ? -12.289 -0.027 4.140 1.00 88.12 107 ASP A N 1
ATOM 850 C CA . ASP A 1 107 ? -12.359 -1.141 5.079 1.00 88.12 107 ASP A CA 1
ATOM 851 C C . ASP A 1 107 ? -11.975 -0.734 6.506 1.00 88.12 107 ASP A C 1
ATOM 853 O O . ASP A 1 107 ? -12.671 -1.100 7.452 1.00 88.12 107 ASP A O 1
ATOM 857 N N . ASP A 1 108 ? -10.940 0.090 6.666 1.00 86.56 108 ASP A N 1
ATOM 858 C CA . ASP A 1 108 ? -10.529 0.612 7.971 1.00 86.56 108 ASP A CA 1
ATOM 859 C C . ASP A 1 108 ? -11.604 1.500 8.622 1.00 86.56 108 ASP A C 1
ATOM 861 O O . ASP A 1 108 ? -11.707 1.531 9.851 1.00 86.56 108 ASP A O 1
ATOM 865 N N . VAL A 1 109 ? -12.420 2.194 7.817 1.00 84.44 109 VAL A N 1
ATOM 866 C CA . VAL A 1 109 ? -13.494 3.084 8.295 1.00 84.44 109 VAL A CA 1
ATOM 867 C C . VAL A 1 109 ? -14.800 2.335 8.581 1.00 84.44 109 VAL A C 1
ATOM 869 O O . VAL A 1 109 ? -15.455 2.619 9.582 1.00 84.44 109 VAL A O 1
ATOM 872 N N . ILE A 1 110 ? -15.217 1.418 7.700 1.00 83.75 110 ILE A N 1
ATOM 873 C CA . ILE A 1 110 ? -16.577 0.837 7.703 1.00 83.75 110 ILE A CA 1
ATOM 874 C C . ILE A 1 110 ? -16.593 -0.631 8.179 1.00 83.75 110 ILE A C 1
ATOM 876 O O . ILE A 1 110 ? -17.665 -1.165 8.457 1.00 83.75 110 ILE A O 1
ATOM 880 N N . ASP A 1 111 ? -15.431 -1.278 8.322 1.00 82.31 111 ASP A N 1
ATOM 881 C CA . ASP A 1 111 ? -15.278 -2.708 8.638 1.00 82.31 111 ASP A CA 1
ATOM 882 C C . ASP A 1 111 ? -16.085 -3.588 7.664 1.00 82.31 111 ASP A C 1
ATOM 884 O O . ASP A 1 111 ? -17.144 -4.152 7.969 1.00 82.31 111 ASP A O 1
ATOM 888 N N . LEU A 1 112 ? -15.607 -3.662 6.417 1.00 85.75 112 LEU A N 1
ATOM 889 C CA . LEU A 1 112 ? -16.309 -4.347 5.334 1.00 85.75 112 LEU A CA 1
ATOM 890 C C . LEU A 1 112 ? -16.436 -5.849 5.622 1.00 85.75 112 LEU A C 1
ATOM 892 O O . LEU A 1 112 ? -15.515 -6.522 6.089 1.00 85.75 112 LEU A O 1
ATOM 896 N N . ARG A 1 113 ? -17.576 -6.440 5.246 1.00 86.88 113 ARG A N 1
ATOM 897 C CA . ARG A 1 113 ? -17.738 -7.902 5.312 1.00 86.88 113 ARG A CA 1
ATOM 898 C C . ARG A 1 113 ? -16.779 -8.585 4.337 1.00 86.88 113 ARG A C 1
ATOM 900 O O . ARG A 1 113 ? -16.614 -8.135 3.205 1.00 86.88 113 ARG A O 1
ATOM 907 N N . ALA A 1 114 ? -16.253 -9.745 4.731 1.00 87.75 114 ALA A N 1
ATOM 908 C CA . ALA A 1 114 ? -15.297 -10.520 3.931 1.00 87.75 114 ALA A CA 1
ATOM 909 C C . ALA A 1 114 ? -15.770 -10.807 2.491 1.00 87.75 114 ALA A C 1
ATOM 911 O O . ALA A 1 114 ? -14.964 -10.787 1.567 1.00 87.75 114 ALA A O 1
ATOM 912 N N . ARG A 1 115 ? -17.082 -11.009 2.289 1.00 91.69 115 ARG A N 1
ATOM 913 C CA . ARG A 1 115 ? -17.677 -11.228 0.958 1.00 91.69 115 ARG A CA 1
ATOM 914 C C . ARG A 1 115 ? -17.403 -10.059 0.010 1.00 91.69 115 ARG A C 1
ATOM 916 O O . ARG A 1 115 ? -16.982 -10.285 -1.114 1.00 91.69 115 ARG A O 1
ATOM 923 N N . TRP A 1 116 ? -17.578 -8.827 0.490 1.00 90.12 116 TRP A N 1
ATOM 924 C CA . TRP A 1 116 ? -17.334 -7.626 -0.308 1.00 90.12 116 TRP A CA 1
ATOM 925 C C . TRP A 1 116 ? -15.843 -7.417 -0.566 1.00 90.12 116 TRP A C 1
ATOM 927 O O . TRP A 1 116 ? -15.478 -7.093 -1.690 1.00 90.12 116 TRP A O 1
ATOM 937 N N . LYS A 1 117 ? -14.974 -7.677 0.423 1.00 90.56 117 LYS A N 1
ATOM 938 C CA . LYS A 1 117 ? -13.514 -7.603 0.227 1.00 90.56 117 LYS A CA 1
ATOM 939 C C . LYS A 1 117 ? -13.056 -8.517 -0.909 1.00 90.56 117 LYS A C 1
ATOM 941 O O . LYS A 1 117 ? -12.313 -8.078 -1.781 1.00 90.56 117 LYS A O 1
ATOM 946 N N . LEU A 1 118 ? -13.552 -9.755 -0.926 1.00 93.00 118 LEU A N 1
ATOM 947 C CA . LEU A 1 118 ? -13.227 -10.719 -1.973 1.00 93.00 118 LEU A CA 1
ATOM 948 C C . LEU A 1 118 ? -13.734 -10.257 -3.346 1.00 93.00 118 LEU A C 1
ATOM 950 O O . LEU A 1 118 ? -12.984 -10.301 -4.315 1.00 93.00 118 LEU A O 1
ATOM 954 N N . THR A 1 119 ? -14.978 -9.772 -3.434 1.00 94.50 119 THR A N 1
ATOM 955 C CA . THR A 1 119 ? -15.533 -9.245 -4.692 1.00 94.50 119 THR A CA 1
ATOM 956 C C . THR A 1 119 ? -14.660 -8.133 -5.268 1.00 94.50 119 THR A C 1
ATOM 958 O O . THR A 1 119 ? -14.337 -8.157 -6.452 1.00 94.50 119 THR A O 1
ATOM 961 N N . TRP A 1 120 ? -14.222 -7.191 -4.435 1.00 93.12 120 TRP A N 1
ATOM 962 C CA . TRP A 1 120 ? -13.368 -6.098 -4.883 1.00 93.12 120 TRP A CA 1
ATOM 963 C C . TRP A 1 120 ? -11.968 -6.547 -5.297 1.00 93.12 120 TRP A C 1
ATOM 965 O O . TRP A 1 120 ? -11.438 -6.036 -6.281 1.00 93.12 120 TRP A O 1
ATOM 975 N N . GLN A 1 121 ? -11.386 -7.524 -4.599 1.00 93.69 121 GLN A N 1
ATOM 976 C CA . GLN A 1 121 ? -10.115 -8.126 -5.004 1.00 93.69 121 GLN A CA 1
ATOM 977 C C . GLN A 1 121 ? -10.227 -8.787 -6.381 1.00 93.69 121 GLN A C 1
ATOM 979 O O . GLN A 1 121 ? -9.368 -8.561 -7.226 1.00 93.69 121 GLN A O 1
ATOM 984 N N . ILE A 1 122 ? -11.315 -9.518 -6.643 1.00 94.75 122 ILE A N 1
ATOM 985 C CA . ILE A 1 122 ? -11.573 -10.125 -7.957 1.00 94.75 122 ILE A CA 1
ATOM 986 C C . ILE A 1 122 ? -11.697 -9.044 -9.038 1.00 94.75 122 ILE A C 1
ATOM 988 O O . ILE A 1 122 ? -11.073 -9.162 -10.090 1.00 94.75 122 ILE A O 1
ATOM 992 N N . ILE A 1 123 ? -12.452 -7.971 -8.779 1.00 93.69 123 ILE A N 1
ATOM 993 C CA . ILE A 1 123 ? -12.598 -6.852 -9.723 1.00 93.69 123 ILE A CA 1
ATOM 994 C C . ILE A 1 123 ? -11.234 -6.216 -10.029 1.00 93.69 123 ILE A C 1
ATOM 996 O O . ILE A 1 123 ? -10.908 -6.009 -11.195 1.00 93.69 123 ILE A O 1
ATOM 1000 N N . LEU A 1 124 ? -10.415 -5.951 -9.006 1.00 93.19 124 LEU A N 1
ATOM 1001 C CA . LEU A 1 124 ? -9.069 -5.399 -9.181 1.00 93.19 124 LEU A CA 1
ATOM 1002 C C . LEU A 1 124 ? -8.165 -6.322 -10.002 1.00 93.19 124 LEU A C 1
ATOM 1004 O O . LEU A 1 124 ? -7.432 -5.841 -10.864 1.00 93.19 124 LEU A O 1
ATOM 1008 N N . SER A 1 125 ? -8.239 -7.635 -9.781 1.00 91.62 125 SER A N 1
ATOM 1009 C CA . SER A 1 125 ? -7.488 -8.611 -10.573 1.00 91.62 125 SER A CA 1
ATOM 1010 C C . SER A 1 125 ? -7.914 -8.616 -12.041 1.00 91.62 125 SER A C 1
ATOM 1012 O O . SER A 1 125 ? -7.056 -8.595 -12.919 1.00 91.62 125 SER A O 1
ATOM 1014 N N . VAL A 1 126 ? -9.220 -8.584 -12.327 1.00 91.81 126 VAL A N 1
ATOM 1015 C CA . VAL A 1 126 ? -9.731 -8.522 -13.708 1.00 91.81 126 VAL A CA 1
ATOM 1016 C C . VAL A 1 126 ? -9.298 -7.226 -14.398 1.00 91.81 126 VAL A C 1
ATOM 1018 O O . VAL A 1 126 ? -8.870 -7.257 -15.550 1.00 91.81 126 VAL A O 1
ATOM 1021 N N . LEU A 1 127 ? -9.347 -6.094 -13.690 1.00 90.56 127 LEU A N 1
ATOM 1022 C CA . LEU A 1 127 ? -8.853 -4.817 -14.208 1.00 90.56 127 LEU A CA 1
ATOM 1023 C C . LEU A 1 127 ? -7.353 -4.871 -14.520 1.00 90.56 127 LEU A C 1
ATOM 1025 O O . LEU A 1 127 ? -6.942 -4.392 -15.573 1.00 90.56 127 LEU A O 1
ATOM 1029 N N . ALA A 1 128 ? -6.542 -5.475 -13.648 1.00 90.00 128 ALA A N 1
ATOM 1030 C CA . ALA A 1 128 ? -5.107 -5.626 -13.883 1.00 90.00 128 ALA A CA 1
ATOM 1031 C C . ALA A 1 128 ? -4.821 -6.440 -15.156 1.00 90.00 128 ALA A C 1
ATOM 1033 O O . ALA A 1 128 ? -4.006 -6.020 -15.978 1.00 90.00 128 ALA A O 1
ATOM 1034 N N . ILE A 1 129 ? -5.543 -7.546 -15.364 1.00 88.88 129 ILE A N 1
ATOM 1035 C CA . ILE A 1 129 ? -5.440 -8.349 -16.591 1.00 88.88 129 ILE A CA 1
ATOM 1036 C C . ILE A 1 129 ? -5.803 -7.496 -17.815 1.00 88.88 129 ILE A C 1
ATOM 1038 O O . ILE A 1 129 ? -5.033 -7.441 -18.768 1.00 88.88 129 ILE A O 1
ATOM 1042 N N . GLY A 1 130 ? -6.912 -6.748 -17.766 1.00 85.88 130 GLY A N 1
ATOM 1043 C CA . GLY A 1 130 ? -7.320 -5.849 -18.857 1.00 85.88 130 GLY A CA 1
ATOM 1044 C C . GLY A 1 130 ? -6.323 -4.720 -19.160 1.00 85.88 130 GLY A C 1
ATOM 1045 O O . GLY A 1 130 ? -6.277 -4.218 -20.280 1.00 85.88 130 GLY A O 1
ATOM 1046 N N . LEU A 1 131 ? -5.490 -4.341 -18.187 1.00 86.06 131 LEU A N 1
ATOM 1047 C CA . LEU A 1 131 ? -4.399 -3.368 -18.335 1.00 86.06 131 LEU A CA 1
ATOM 1048 C C . LEU A 1 131 ? -3.090 -4.002 -18.851 1.00 86.06 131 LEU A C 1
ATOM 1050 O O . LEU A 1 131 ? -2.065 -3.322 -18.961 1.00 86.06 131 LEU A O 1
ATOM 1054 N N . GLY A 1 132 ? -3.122 -5.293 -19.188 1.00 83.19 132 GLY A N 1
ATOM 1055 C CA . GLY A 1 132 ? -2.020 -6.036 -19.787 1.00 83.19 132 GLY A CA 1
ATOM 1056 C C . GLY A 1 132 ? -1.050 -6.639 -18.775 1.00 83.19 132 GLY A C 1
ATOM 1057 O O . GLY A 1 132 ? 0.073 -6.972 -19.162 1.00 83.19 132 GLY A O 1
ATOM 1058 N N . PHE A 1 133 ? -1.426 -6.752 -17.495 1.00 83.94 133 PHE A N 1
ATOM 1059 C CA . PHE A 1 133 ? -0.676 -7.545 -16.518 1.00 83.94 133 PHE A CA 1
ATOM 1060 C C . PHE A 1 133 ? -0.976 -9.030 -16.728 1.00 83.94 133 PHE A C 1
ATOM 1062 O O . PHE A 1 133 ? -1.850 -9.608 -16.086 1.00 83.94 133 PHE A O 1
ATOM 1069 N N . GLU A 1 134 ? -0.234 -9.630 -17.652 1.00 82.88 134 GLU A N 1
ATOM 1070 C CA . GLU A 1 134 ? -0.344 -11.035 -18.030 1.00 82.88 134 GLU A CA 1
ATOM 1071 C C . GLU A 1 134 ? 0.922 -11.790 -17.612 1.00 82.88 134 GLU A C 1
ATOM 1073 O O . GLU A 1 134 ? 2.030 -11.244 -17.624 1.00 82.88 134 GLU A O 1
ATOM 1078 N N . ILE A 1 135 ? 0.750 -13.047 -17.203 1.00 78.81 135 ILE A N 1
ATOM 1079 C CA . ILE A 1 135 ? 1.855 -13.945 -16.868 1.00 78.81 135 ILE A CA 1
ATOM 1080 C C . ILE A 1 135 ? 2.032 -14.896 -18.046 1.00 78.81 135 ILE A C 1
ATOM 1082 O O . ILE A 1 135 ? 1.342 -15.906 -18.147 1.00 78.81 135 ILE A O 1
ATOM 1086 N N . ASN A 1 136 ? 2.973 -14.567 -18.922 1.00 81.25 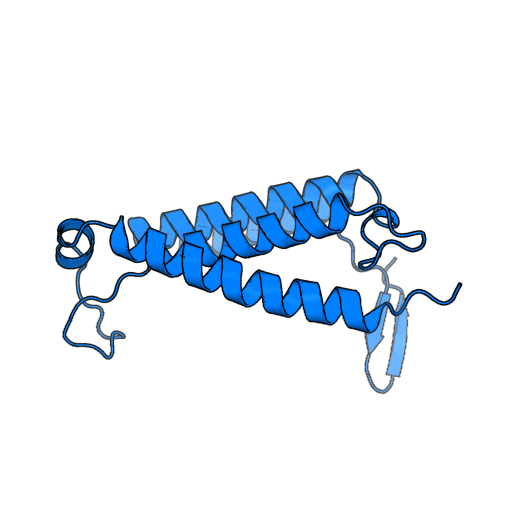136 ASN A N 1
ATOM 1087 C CA . ASN A 1 136 ? 3.219 -15.346 -20.136 1.00 81.25 136 ASN A CA 1
ATOM 1088 C C . ASN A 1 136 ? 4.126 -16.546 -19.871 1.00 81.25 136 ASN A C 1
ATOM 1090 O O . ASN A 1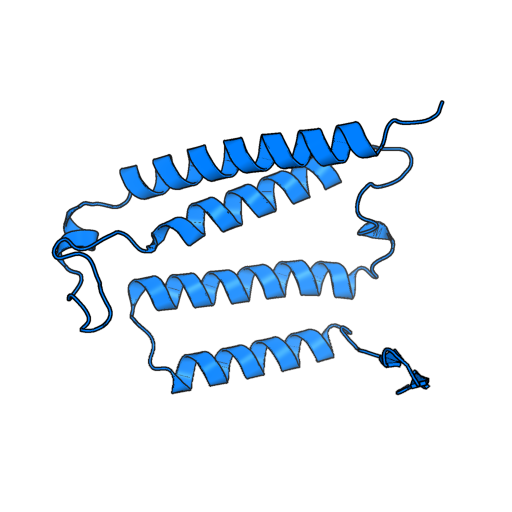 136 ? 4.088 -17.536 -20.585 1.00 81.25 136 ASN A O 1
ATOM 1094 N N . THR A 1 137 ? 4.948 -16.496 -18.827 1.00 80.69 137 THR A N 1
ATOM 1095 C CA . THR A 1 137 ? 5.901 -17.565 -18.526 1.00 80.69 137 THR A CA 1
ATOM 1096 C C . THR A 1 137 ? 5.910 -17.861 -17.042 1.00 80.69 137 THR A C 1
ATOM 1098 O O . THR A 1 137 ? 6.046 -16.947 -16.228 1.00 80.69 137 THR A O 1
ATOM 1101 N N . ILE A 1 138 ? 5.839 -19.140 -16.689 1.00 83.31 138 ILE A N 1
ATOM 1102 C CA . ILE A 1 138 ? 6.031 -19.605 -15.317 1.00 83.31 138 ILE A CA 1
ATOM 1103 C C . ILE A 1 138 ? 7.311 -20.428 -15.266 1.00 83.31 138 ILE A C 1
ATOM 1105 O O . ILE A 1 138 ? 7.460 -21.426 -15.969 1.00 83.31 138 ILE A O 1
ATOM 1109 N N . GLN A 1 139 ? 8.237 -20.023 -14.401 1.00 81.94 139 GLN A N 1
ATOM 1110 C CA . GLN A 1 139 ? 9.410 -20.822 -14.080 1.00 81.94 139 GLN A CA 1
ATOM 1111 C C . GLN A 1 139 ? 9.101 -21.679 -12.856 1.00 81.94 139 GLN A C 1
ATOM 1113 O O . GLN A 1 139 ? 8.976 -21.166 -11.745 1.00 81.94 139 GLN A O 1
ATOM 1118 N N . VAL A 1 140 ? 8.987 -22.990 -13.055 1.00 85.44 140 VAL A N 1
ATOM 1119 C CA . VAL A 1 140 ? 8.826 -23.919 -11.937 1.00 85.44 140 VAL A CA 1
ATOM 1120 C C . VAL A 1 140 ? 10.216 -24.245 -11.384 1.00 85.44 140 VAL A C 1
ATOM 1122 O O . VAL A 1 140 ? 11.055 -24.744 -12.142 1.00 85.44 140 VAL A O 1
ATOM 1125 N N . PRO A 1 141 ? 10.497 -23.981 -10.093 1.00 72.62 141 PRO A N 1
ATOM 1126 C CA . PRO A 1 141 ? 11.753 -24.398 -9.493 1.00 72.62 141 PRO A CA 1
ATOM 1127 C C . PRO A 1 141 ? 11.821 -25.927 -9.583 1.00 72.62 141 PRO A C 1
ATOM 1129 O O . PRO A 1 141 ? 10.952 -26.596 -9.035 1.00 72.62 141 PRO A O 1
ATOM 1132 N N . VAL A 1 142 ? 12.822 -26.451 -10.306 1.00 77.81 142 VAL A N 1
ATOM 1133 C CA . VAL A 1 142 ? 13.120 -27.872 -10.629 1.00 77.81 142 VAL A CA 1
ATOM 1134 C C . VAL A 1 142 ? 12.730 -28.363 -12.036 1.00 77.81 142 VAL A C 1
ATOM 1136 O O . VAL A 1 142 ? 13.483 -29.162 -12.584 1.00 77.81 142 VAL A O 1
ATOM 1139 N N . LEU A 1 143 ? 11.632 -27.916 -12.657 1.00 73.62 143 LEU A N 1
ATOM 1140 C CA . LEU A 1 143 ? 11.190 -28.488 -13.947 1.00 73.62 143 LEU A CA 1
ATOM 1141 C C . LEU A 1 143 ? 11.780 -27.750 -15.159 1.00 73.62 143 LEU A C 1
ATOM 1143 O O . LEU A 1 143 ? 12.907 -28.000 -15.566 1.00 73.62 143 LEU A O 1
ATOM 1147 N N . GLN A 1 144 ? 11.005 -26.860 -15.766 1.00 78.62 144 GLN A N 1
ATOM 1148 C CA . GLN A 1 144 ? 11.371 -26.084 -16.945 1.00 78.62 144 GLN A CA 1
ATOM 1149 C C . GLN A 1 144 ? 10.497 -24.828 -16.987 1.00 78.62 144 GLN A C 1
ATOM 1151 O O . GLN A 1 144 ? 9.497 -24.721 -16.272 1.00 78.62 144 GLN A O 1
ATOM 1156 N N . ILE A 1 145 ? 10.900 -23.860 -17.806 1.00 80.88 145 ILE A N 1
ATOM 1157 C CA . ILE A 1 145 ? 10.106 -22.659 -18.062 1.00 80.88 145 ILE A CA 1
ATOM 1158 C C . ILE A 1 145 ? 8.918 -23.079 -18.930 1.00 80.88 145 ILE A C 1
ATOM 1160 O O . ILE A 1 145 ? 9.104 -23.522 -20.062 1.00 80.88 145 ILE A O 1
ATOM 1164 N N . ILE A 1 146 ? 7.709 -22.963 -18.386 1.00 82.06 146 ILE A N 1
ATOM 1165 C CA . ILE A 1 146 ? 6.466 -23.239 -19.104 1.00 82.06 146 ILE A CA 1
ATOM 1166 C C . ILE A 1 146 ? 5.985 -21.917 -19.693 1.00 82.06 146 ILE A C 1
ATOM 1168 O O . ILE A 1 146 ? 5.713 -20.967 -18.954 1.00 82.06 146 ILE A O 1
ATOM 1172 N N . ASN A 1 147 ? 5.904 -21.857 -21.021 1.00 81.69 147 ASN A N 1
ATOM 1173 C CA . ASN A 1 147 ? 5.275 -20.747 -21.723 1.00 81.69 147 ASN A CA 1
ATOM 1174 C C . ASN A 1 147 ? 3.754 -20.969 -21.746 1.00 81.69 147 ASN A C 1
ATOM 1176 O O . ASN A 1 147 ? 3.285 -22.039 -22.134 1.00 81.69 147 ASN A O 1
ATOM 1180 N N . LEU A 1 148 ? 3.010 -19.975 -21.278 1.00 81.00 148 LEU A N 1
ATOM 1181 C CA . LEU A 1 148 ? 1.554 -19.936 -21.205 1.00 81.00 148 LEU A CA 1
ATOM 1182 C C . LEU A 1 148 ? 0.933 -19.099 -22.336 1.00 81.00 148 LEU A C 1
ATOM 1184 O O . LEU A 1 148 ? -0.289 -19.126 -22.476 1.00 81.00 148 LEU A O 1
ATOM 1188 N N . GLY A 1 149 ? 1.750 -18.378 -23.121 1.00 59.81 149 GLY A N 1
ATOM 1189 C CA . GLY A 1 149 ? 1.308 -17.484 -24.198 1.00 59.81 149 GLY A CA 1
ATOM 1190 C C . GLY A 1 149 ? 2.402 -16.550 -24.696 1.00 59.81 149 GLY A C 1
ATOM 1191 O O . GLY A 1 149 ? 2.724 -15.578 -23.975 1.00 59.81 149 GLY A O 1
#

Radius of gyration: 19.74 Å; chains: 1; bounding box: 49×43×50 Å

Sequence (149 aa):
MQINFWKYLFGAGVFGLILCSILIMITLYLVNSKVIQQRKLSLRDQNIEPVSRFGGIGLYWGFLGVVLLLWWIPVEKQLIGLEYLPQNRLAGMCIGGLLAWGLGFVDDVIDLRARWKLTWQIILSVLAIGLGFEINTIQVPVLQIINLG